Protein AF-A0A0X8I973-F1 (afdb_monomer_lite)

pLDDT: mean 87.25, std 18.06, range [38.59, 98.25]

Secondary structure (DSSP, 8-state):
-PPS-TTGGG--HHHHHHHHHHHHHHH-HHHHHHHHTS-HHHHHHHHTTSS---HHHHHHHHHT--HHHHHHHHHHHHHHHHHHHHHHHHHHHHTT---TTHHHHHHHHHHHHHHHHHHTT--------------

Foldseek 3Di:
DPDPQPCLVVDDQVLQLVLLVLVCVVPHLCVLCVQLVHHSVVSVCSPVSVDGDDSSSSSSSCVPDDPVSVVVNCVSSVVSVVVVVVVVVVVCVVVVNDDPCVVVVVVVVVVVVVVVVVVVPDDPPDPPDDDDDDD

Radius of gyration: 20.69 Å; chains: 1; bounding box: 54×62×46 Å

Sequence (135 aa):
MQPLHSYVHLLGKETRRRIIELLASERGVRRLADELGVTPAAISKYLRGETHPSDKVVERAIEVASAEEALEISKIVSSELVEGIDDFIGWSMEKGVVDPRLSVRLSEVIAKVGLASLSSRRPVEQDSSAAPLHD

Structure (mmCIF, N/CA/C/O backbone):
data_AF-A0A0X8I973-F1
#
_entry.id   AF-A0A0X8I973-F1
#
loop_
_atom_site.group_PDB
_atom_site.id
_atom_site.type_symbol
_atom_site.label_atom_id
_atom_site.label_alt_id
_atom_site.label_comp_id
_atom_site.label_asym_id
_atom_site.label_entity_id
_atom_site.label_seq_id
_atom_site.pdbx_PDB_ins_code
_atom_site.Cartn_x
_atom_site.Cartn_y
_atom_site.Cartn_z
_atom_site.occupancy
_atom_site.B_iso_or_equiv
_atom_site.auth_seq_id
_atom_site.auth_comp_id
_atom_site.auth_asym_id
_atom_site.auth_atom_id
_atom_site.pdbx_PDB_model_num
ATOM 1 N N . MET A 1 1 ? -19.142 -7.500 -10.053 1.00 40.53 1 MET A N 1
ATOM 2 C CA . MET A 1 1 ? -18.011 -6.582 -9.804 1.00 40.53 1 MET A CA 1
ATOM 3 C C . MET A 1 1 ? -16.787 -7.439 -9.558 1.00 40.53 1 MET A C 1
ATOM 5 O O . MET A 1 1 ? -16.867 -8.304 -8.697 1.00 40.53 1 MET A O 1
ATOM 9 N N . GLN A 1 2 ? -15.712 -7.284 -10.336 1.00 42.50 2 GLN A N 1
ATOM 10 C CA . GLN A 1 2 ? -14.426 -7.844 -9.907 1.00 42.50 2 GLN A CA 1
ATOM 11 C C . GLN A 1 2 ? -14.011 -7.117 -8.623 1.00 42.50 2 GLN A C 1
ATOM 13 O O . GLN A 1 2 ? -14.295 -5.918 -8.526 1.00 42.50 2 GLN A O 1
ATOM 18 N N . PRO A 1 3 ? -13.417 -7.801 -7.633 1.00 47.38 3 PRO A N 1
ATOM 19 C CA . PRO A 1 3 ? -12.921 -7.101 -6.464 1.00 47.38 3 PRO A CA 1
ATOM 20 C C . PRO A 1 3 ? -11.909 -6.051 -6.943 1.00 47.38 3 PRO A C 1
ATOM 22 O O . PRO A 1 3 ? -10.992 -6.360 -7.709 1.00 47.38 3 PRO A O 1
ATOM 25 N N . LEU A 1 4 ? -12.100 -4.791 -6.529 1.00 50.66 4 LEU A N 1
ATOM 26 C CA . LEU A 1 4 ? -10.972 -3.864 -6.444 1.00 50.66 4 LEU A CA 1
ATOM 27 C C . LEU A 1 4 ? -9.905 -4.556 -5.572 1.00 50.66 4 LEU A C 1
ATOM 29 O O . LEU A 1 4 ? -10.251 -5.416 -4.776 1.00 50.66 4 LEU A O 1
ATOM 33 N N . HIS A 1 5 ? -8.634 -4.183 -5.701 1.00 59.56 5 HIS A N 1
ATOM 34 C CA . HIS A 1 5 ? -7.509 -4.645 -4.860 1.00 59.56 5 HIS A CA 1
ATOM 35 C C . HIS A 1 5 ? -6.621 -5.788 -5.400 1.00 59.56 5 HIS A C 1
ATOM 37 O O . HIS A 1 5 ? -5.796 -6.316 -4.662 1.00 59.56 5 HIS A O 1
ATOM 43 N N . SER A 1 6 ? -6.600 -6.032 -6.721 1.00 65.25 6 SER A N 1
ATOM 44 C CA . SER A 1 6 ? -5.544 -6.844 -7.381 1.00 65.25 6 SER A CA 1
ATOM 45 C C . SER A 1 6 ? -4.106 -6.405 -7.049 1.00 65.25 6 SER A C 1
ATOM 47 O O . SER A 1 6 ? -3.184 -7.197 -7.212 1.00 65.25 6 SER A O 1
ATOM 49 N N . TYR A 1 7 ? -3.888 -5.158 -6.622 1.00 87.38 7 TYR A N 1
ATOM 50 C CA . TYR A 1 7 ? -2.553 -4.655 -6.299 1.00 87.38 7 TYR A CA 1
ATOM 51 C C . TYR A 1 7 ? -2.086 -5.035 -4.889 1.00 87.38 7 TYR A C 1
ATOM 53 O O . TYR A 1 7 ? -0.891 -4.981 -4.628 1.00 87.38 7 TYR A O 1
ATOM 61 N N . VAL A 1 8 ? -2.984 -5.430 -3.977 1.00 92.06 8 VAL A N 1
ATOM 62 C CA . VAL A 1 8 ? -2.605 -5.762 -2.592 1.00 92.06 8 VAL A CA 1
ATOM 63 C C . VAL A 1 8 ? -1.636 -6.941 -2.564 1.00 92.06 8 VAL A C 1
ATOM 65 O O . VAL A 1 8 ? -0.684 -6.934 -1.786 1.00 92.06 8 VAL A O 1
ATOM 68 N N . HIS A 1 9 ? -1.808 -7.910 -3.469 1.00 92.19 9 HIS A N 1
ATOM 69 C CA . HIS A 1 9 ? -0.895 -9.047 -3.601 1.00 92.19 9 HIS A CA 1
ATOM 70 C C . HIS A 1 9 ? 0.550 -8.616 -3.927 1.00 92.19 9 HIS A C 1
ATOM 72 O O . HIS A 1 9 ? 1.482 -9.365 -3.631 1.00 92.19 9 HIS A O 1
ATOM 78 N N . LEU A 1 10 ? 0.740 -7.442 -4.544 1.00 93.50 10 LEU A N 1
ATOM 79 C CA . LEU A 1 10 ? 2.056 -6.900 -4.898 1.00 93.50 10 LEU A CA 1
ATOM 80 C C . LEU A 1 10 ? 2.764 -6.268 -3.695 1.00 93.50 10 LEU A C 1
ATOM 82 O O . LEU A 1 10 ? 3.971 -6.067 -3.749 1.00 93.50 10 LEU A O 1
ATOM 86 N N . LEU A 1 11 ? 2.028 -5.967 -2.622 1.00 95.62 11 LEU A N 1
ATOM 87 C CA . LEU A 1 11 ? 2.581 -5.303 -1.450 1.00 95.62 11 LEU A CA 1
ATOM 88 C C . LEU A 1 11 ? 3.436 -6.266 -0.636 1.00 95.62 11 LEU A C 1
ATOM 90 O O . LEU A 1 11 ? 2.995 -7.356 -0.247 1.00 95.62 11 LEU A O 1
ATOM 94 N N . GLY A 1 12 ? 4.642 -5.824 -0.319 1.00 95.75 12 GLY A N 1
ATOM 95 C CA . GLY A 1 12 ? 5.586 -6.521 0.519 1.00 95.75 12 GLY A CA 1
ATOM 96 C C . GLY A 1 12 ? 5.143 -6.577 1.976 1.00 95.75 12 GLY A C 1
ATOM 97 O O . GLY A 1 12 ? 4.276 -5.850 2.464 1.00 95.75 12 GLY A O 1
ATOM 98 N N . LYS A 1 13 ? 5.793 -7.476 2.711 1.00 96.31 13 LYS A N 1
ATOM 99 C CA . LYS A 1 13 ? 5.564 -7.717 4.142 1.00 96.31 13 LYS A CA 1
ATOM 100 C C . LYS A 1 13 ? 5.650 -6.443 4.987 1.00 96.31 13 LYS A C 1
ATOM 102 O O . LYS A 1 13 ? 4.876 -6.281 5.931 1.00 96.31 13 LYS A O 1
ATOM 107 N N . GLU A 1 14 ? 6.579 -5.562 4.629 1.00 96.00 14 GLU A N 1
ATOM 108 C CA . GLU A 1 14 ? 6.844 -4.319 5.345 1.00 96.00 14 GLU A CA 1
ATOM 109 C C . GLU A 1 14 ? 5.753 -3.273 5.113 1.00 96.00 14 GLU A C 1
ATOM 111 O O . GLU A 1 14 ? 5.197 -2.739 6.070 1.00 96.00 14 GLU A O 1
ATOM 116 N N . THR A 1 15 ? 5.360 -3.044 3.862 1.00 97.69 15 THR A N 1
ATOM 117 C CA . THR A 1 15 ? 4.254 -2.138 3.531 1.00 97.69 15 THR A CA 1
ATOM 118 C C . THR A 1 15 ? 2.952 -2.569 4.183 1.00 97.69 15 THR A C 1
ATOM 120 O O . THR A 1 15 ? 2.251 -1.756 4.784 1.00 97.69 15 THR A O 1
ATOM 123 N N . ARG A 1 16 ? 2.649 -3.870 4.153 1.00 97.88 16 ARG A N 1
ATOM 124 C CA . ARG A 1 16 ? 1.465 -4.415 4.830 1.00 97.88 16 ARG A CA 1
ATOM 125 C C . ARG A 1 16 ? 1.483 -4.127 6.325 1.00 97.88 16 ARG A C 1
ATOM 127 O O . ARG A 1 16 ? 0.448 -3.787 6.890 1.00 97.88 16 ARG A O 1
ATOM 134 N N . ARG A 1 17 ? 2.650 -4.246 6.968 1.00 98.00 17 ARG A N 1
ATOM 135 C CA . ARG A 1 17 ? 2.821 -3.885 8.379 1.00 98.00 17 ARG A CA 1
ATOM 136 C C . ARG A 1 17 ? 2.580 -2.394 8.599 1.00 98.00 17 ARG A C 1
ATOM 138 O O . ARG A 1 17 ? 1.795 -2.061 9.479 1.00 98.00 17 ARG A O 1
ATOM 145 N N . ARG A 1 18 ? 3.190 -1.526 7.788 1.00 98.00 18 ARG A N 1
ATOM 146 C CA . ARG A 1 18 ? 3.032 -0.065 7.875 1.00 98.00 18 ARG A CA 1
ATOM 147 C C . ARG A 1 18 ? 1.579 0.387 7.743 1.00 98.00 18 ARG A C 1
ATOM 149 O O . ARG A 1 18 ? 1.155 1.270 8.476 1.00 98.00 18 ARG A O 1
ATOM 156 N N . ILE A 1 19 ? 0.798 -0.249 6.867 1.00 97.81 19 ILE A N 1
ATOM 157 C CA . ILE A 1 19 ? -0.644 0.023 6.749 1.00 97.81 19 ILE A CA 1
ATOM 158 C C . ILE A 1 19 ? -1.360 -0.281 8.074 1.00 97.81 19 ILE A C 1
ATOM 160 O O . ILE A 1 19 ? -2.146 0.531 8.550 1.00 97.81 19 ILE A O 1
ATOM 164 N N . ILE A 1 20 ? -1.075 -1.424 8.704 1.00 98.19 20 ILE A N 1
ATOM 165 C CA . ILE A 1 20 ? -1.672 -1.769 10.005 1.00 98.19 20 ILE A CA 1
ATOM 166 C C . ILE A 1 20 ? -1.194 -0.830 11.113 1.00 98.19 20 ILE A C 1
ATOM 168 O O . ILE A 1 20 ? -1.990 -0.462 11.971 1.00 98.19 20 ILE A O 1
ATOM 172 N N . GLU A 1 21 ? 0.080 -0.449 11.099 1.00 98.19 21 GLU A N 1
ATOM 173 C CA . GLU A 1 21 ? 0.662 0.493 12.056 1.00 98.19 21 GLU A CA 1
ATOM 174 C C . GLU A 1 21 ? -0.031 1.856 12.004 1.00 98.19 21 GLU A C 1
ATOM 176 O O . GLU A 1 21 ? -0.479 2.332 13.045 1.00 98.19 21 GLU A O 1
ATOM 181 N N . LEU A 1 22 ? -0.213 2.408 10.802 1.00 97.94 22 LEU A N 1
ATOM 182 C CA . LEU A 1 22 ? -0.940 3.656 10.565 1.00 97.94 22 LEU A CA 1
ATOM 183 C C . LEU A 1 22 ? -2.365 3.609 11.134 1.00 97.94 22 LEU A C 1
ATOM 185 O O . LEU A 1 22 ? -2.778 4.499 11.867 1.00 97.94 22 LEU A O 1
ATOM 189 N N . LEU A 1 23 ? -3.132 2.559 10.828 1.00 97.88 23 LEU A N 1
ATOM 190 C CA . LEU A 1 23 ? -4.509 2.478 11.326 1.00 97.88 23 LEU A CA 1
ATOM 191 C C . LEU A 1 23 ? -4.547 2.256 12.843 1.00 97.88 23 LEU A C 1
ATOM 193 O O . LEU A 1 23 ? -5.449 2.743 13.525 1.00 97.88 23 LEU A O 1
ATOM 197 N N . ALA A 1 24 ? -3.585 1.503 13.384 1.00 97.25 24 ALA A N 1
ATOM 198 C CA . ALA A 1 24 ? -3.514 1.203 14.807 1.00 97.25 24 ALA A CA 1
ATOM 199 C C . ALA A 1 24 ? -3.115 2.425 15.641 1.00 97.25 24 ALA A C 1
ATOM 201 O O . ALA A 1 24 ? -3.558 2.506 16.789 1.00 97.25 24 AL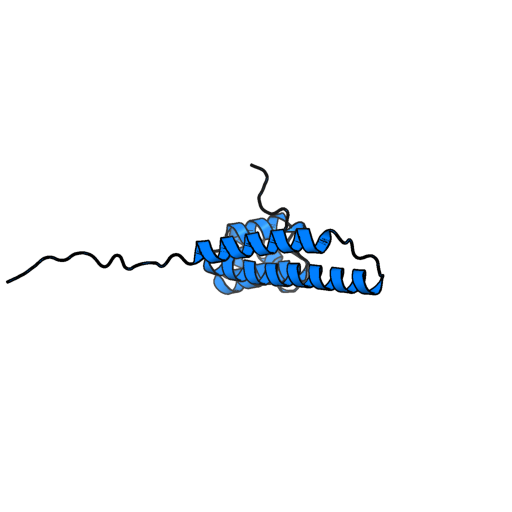A A O 1
ATOM 202 N N . SER A 1 25 ? -2.314 3.354 15.105 1.00 95.94 25 SER A N 1
ATOM 203 C CA . SER A 1 25 ? -1.910 4.566 15.828 1.00 95.94 25 SER A CA 1
ATOM 204 C C . SER A 1 25 ? -3.081 5.510 16.090 1.00 95.94 25 SER A C 1
ATOM 206 O O . SER A 1 25 ? -3.132 6.107 17.161 1.00 95.94 25 SER A O 1
ATOM 208 N N . GLU A 1 26 ? -4.049 5.582 15.174 1.00 91.88 26 GLU A N 1
ATOM 209 C CA . GLU A 1 26 ? -5.227 6.449 15.315 1.00 91.88 26 GLU A CA 1
ATOM 210 C C . GLU A 1 26 ? -6.277 5.875 16.275 1.00 91.88 26 GLU A C 1
ATOM 212 O O . GLU A 1 26 ? -6.828 6.574 17.128 1.00 91.88 26 GLU A O 1
ATOM 217 N N . ARG A 1 27 ? -6.580 4.575 16.153 1.00 92.38 27 ARG A N 1
ATOM 218 C CA . ARG A 1 27 ? -7.751 3.967 16.819 1.00 92.38 27 ARG A CA 1
ATOM 219 C C . ARG A 1 27 ? -7.418 2.930 17.896 1.00 92.38 27 ARG A C 1
ATOM 221 O O . ARG A 1 27 ? -8.303 2.517 18.650 1.00 92.38 27 ARG A O 1
ATOM 228 N N . GLY A 1 28 ? -6.160 2.507 17.985 1.00 96.12 28 GLY A N 1
ATOM 229 C CA . GLY A 1 28 ? -5.681 1.486 18.911 1.00 96.12 28 GLY A CA 1
ATOM 230 C C . GLY A 1 28 ? -5.926 0.043 18.451 1.00 96.12 28 GLY A C 1
ATOM 231 O O . GLY A 1 28 ? -6.829 -0.270 17.673 1.00 96.12 28 GLY A O 1
ATOM 232 N N . VAL A 1 29 ? -5.125 -0.876 19.001 1.00 97.31 29 VAL A N 1
ATOM 233 C CA . VAL A 1 29 ? -5.069 -2.304 18.623 1.00 97.31 29 VAL A CA 1
ATOM 234 C C . VAL A 1 29 ? -6.424 -3.007 18.699 1.00 97.31 29 VAL A C 1
ATOM 236 O O . VAL A 1 29 ? -6.771 -3.776 17.806 1.00 97.31 29 VAL A O 1
ATOM 239 N N . ARG A 1 30 ? -7.182 -2.783 19.778 1.00 97.06 30 ARG A N 1
ATOM 240 C CA . ARG A 1 30 ? -8.426 -3.521 20.034 1.00 97.06 30 ARG A CA 1
ATOM 241 C C . ARG A 1 30 ? -9.508 -3.164 19.020 1.00 97.06 30 ARG A C 1
ATOM 243 O O . ARG A 1 30 ? -10.086 -4.057 18.418 1.00 97.06 30 ARG A O 1
ATOM 250 N N . ARG A 1 31 ? -9.718 -1.865 18.800 1.00 97.56 31 ARG A N 1
ATOM 251 C CA . ARG A 1 31 ? -10.714 -1.367 17.853 1.00 97.56 31 ARG A CA 1
ATOM 252 C C . ARG A 1 31 ? -10.370 -1.762 16.420 1.00 97.56 31 ARG A C 1
ATOM 254 O O . ARG A 1 31 ? -11.245 -2.230 15.701 1.00 97.56 31 ARG A O 1
ATOM 261 N N . LEU A 1 32 ? -9.095 -1.653 16.039 1.00 98.12 32 LEU A N 1
ATOM 262 C CA . LEU A 1 32 ? -8.654 -2.098 14.720 1.00 98.12 32 LEU A CA 1
ATOM 263 C C . LEU A 1 32 ? -8.894 -3.601 14.524 1.00 98.12 32 LEU A C 1
ATOM 265 O O . LEU A 1 32 ? -9.367 -4.017 13.474 1.00 98.12 32 LEU A O 1
ATOM 269 N N . ALA A 1 33 ? -8.601 -4.427 15.531 1.00 98.19 33 ALA A N 1
ATOM 270 C CA . ALA A 1 33 ? -8.839 -5.865 15.447 1.00 98.19 33 ALA A CA 1
ATOM 271 C C . ALA A 1 33 ? -10.315 -6.193 15.163 1.00 98.19 33 ALA A C 1
ATOM 273 O O . ALA A 1 33 ? -10.595 -7.007 14.280 1.00 98.19 33 ALA A O 1
ATOM 274 N N . ASP A 1 34 ? -11.235 -5.511 15.852 1.00 98.06 34 ASP A N 1
ATOM 275 C CA . ASP A 1 34 ? -12.677 -5.678 15.661 1.00 98.06 34 ASP A CA 1
ATOM 276 C C . ASP A 1 34 ? -13.108 -5.284 14.234 1.00 98.06 34 ASP A C 1
ATOM 278 O O . ASP A 1 34 ? -13.829 -6.029 13.570 1.00 98.06 34 ASP A O 1
ATOM 282 N N . GLU A 1 35 ? -12.617 -4.156 13.712 1.00 97.62 35 GLU A N 1
ATOM 283 C CA . GLU A 1 35 ? -12.952 -3.659 12.366 1.00 97.62 35 GLU A CA 1
ATOM 284 C C . GLU A 1 35 ? -12.371 -4.528 11.234 1.00 97.62 35 GLU A C 1
ATOM 286 O O . GLU A 1 35 ? -13.001 -4.696 10.179 1.00 97.62 35 GLU A O 1
ATOM 291 N N . LEU A 1 36 ? -11.191 -5.116 11.464 1.00 97.31 36 LEU A N 1
ATOM 292 C CA . LEU A 1 36 ? -10.521 -6.027 10.531 1.00 97.31 36 LEU A CA 1
ATOM 293 C C . LEU A 1 36 ? -10.998 -7.482 10.648 1.00 97.31 36 LEU A C 1
ATOM 295 O O . LEU A 1 36 ? -10.631 -8.311 9.813 1.00 97.31 36 LEU A O 1
ATOM 299 N N . GLY A 1 37 ? -11.805 -7.813 11.661 1.00 97.38 37 GLY A N 1
ATOM 300 C CA . GLY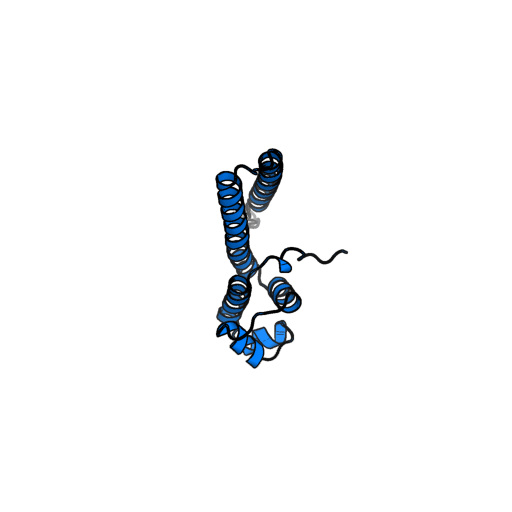 A 1 37 ? -12.283 -9.176 11.898 1.00 97.38 37 GLY A CA 1
ATOM 301 C C . GLY A 1 37 ? -11.165 -10.152 12.281 1.00 97.38 37 GLY A C 1
ATOM 302 O O . GLY A 1 37 ? -11.189 -11.317 11.878 1.00 97.38 37 GLY A O 1
ATOM 303 N N . VAL A 1 38 ? -10.168 -9.682 13.035 1.00 98.00 38 VAL A N 1
ATOM 304 C CA . VAL A 1 38 ? -9.040 -10.484 13.537 1.00 98.00 38 VAL A CA 1
ATOM 305 C C . VAL A 1 38 ? -8.916 -10.348 15.054 1.00 98.00 38 VAL A C 1
ATOM 307 O O . VAL A 1 38 ? -9.604 -9.557 15.686 1.00 98.00 38 VAL A O 1
ATOM 310 N N . THR A 1 39 ? -8.033 -11.126 15.681 1.00 98.25 39 THR A N 1
ATOM 311 C CA . THR A 1 39 ? -7.804 -10.994 17.127 1.00 98.25 39 THR A CA 1
ATOM 312 C C . THR A 1 39 ? -6.852 -9.830 17.435 1.00 98.25 39 THR A C 1
ATOM 314 O O . THR A 1 39 ? -5.927 -9.580 16.656 1.00 98.25 39 THR A O 1
ATOM 317 N N . PRO A 1 40 ? -6.971 -9.164 18.603 1.00 98.06 40 PRO A N 1
ATOM 318 C CA . PRO A 1 40 ? -5.990 -8.167 19.045 1.00 98.06 40 PRO A CA 1
ATOM 319 C C . PRO A 1 40 ? -4.555 -8.710 19.055 1.00 98.06 40 PRO A C 1
ATOM 321 O O . PRO A 1 40 ? -3.617 -8.014 18.679 1.00 98.06 40 PRO A O 1
ATOM 324 N N . ALA A 1 41 ? -4.392 -9.990 19.404 1.00 98.19 41 ALA A N 1
ATOM 325 C CA . ALA A 1 41 ? -3.103 -10.669 19.358 1.00 98.19 41 ALA A CA 1
ATOM 326 C C . ALA A 1 41 ? -2.527 -10.749 17.934 1.00 98.19 41 ALA A C 1
ATOM 328 O O . ALA A 1 41 ? -1.319 -10.603 17.771 1.00 98.19 41 ALA A O 1
ATOM 329 N N . ALA A 1 42 ? -3.357 -10.957 16.904 1.00 98.19 42 ALA A N 1
ATOM 330 C CA . ALA A 1 42 ? -2.903 -10.941 15.514 1.00 98.19 42 ALA A CA 1
ATOM 331 C C . ALA A 1 42 ? -2.366 -9.557 15.122 1.00 98.19 42 ALA A C 1
ATOM 333 O O . ALA A 1 42 ? -1.260 -9.471 14.598 1.00 98.19 42 ALA A O 1
ATOM 334 N N . ILE A 1 43 ? -3.081 -8.481 15.474 1.00 98.25 43 ILE A N 1
ATOM 335 C CA . ILE A 1 43 ? -2.603 -7.106 15.261 1.00 98.25 43 ILE A CA 1
ATOM 336 C C . ILE A 1 43 ? -1.261 -6.883 15.965 1.00 98.25 43 ILE A C 1
ATOM 338 O O . ILE A 1 43 ? -0.308 -6.436 15.334 1.00 98.25 43 ILE A O 1
ATOM 342 N N . SER A 1 44 ? -1.128 -7.268 17.239 1.00 97.94 44 SER A N 1
ATOM 343 C CA . SER A 1 44 ? 0.147 -7.152 17.960 1.00 97.94 44 SER A CA 1
ATOM 344 C C . SER A 1 44 ? 1.287 -7.939 17.298 1.00 97.94 44 SER A C 1
ATOM 346 O O . SER A 1 44 ? 2.424 -7.469 17.282 1.00 97.94 44 SER A O 1
ATOM 348 N N . LYS A 1 45 ? 1.013 -9.118 16.724 1.00 98.25 45 LYS A N 1
ATOM 349 C CA . LYS A 1 45 ? 2.009 -9.884 15.954 1.00 98.25 45 LYS A CA 1
ATOM 350 C C . LYS A 1 45 ? 2.405 -9.178 14.658 1.00 98.25 45 LYS A C 1
ATOM 352 O O . LYS A 1 45 ? 3.583 -9.209 14.310 1.00 98.25 45 LYS A O 1
ATOM 357 N N . TYR A 1 46 ? 1.455 -8.545 13.966 1.00 98.19 46 TYR A N 1
ATOM 358 C CA . TYR A 1 46 ? 1.736 -7.756 12.763 1.00 98.19 46 TYR A CA 1
ATOM 359 C C . TYR A 1 46 ? 2.642 -6.568 13.079 1.00 98.19 46 TYR A C 1
ATOM 361 O O . TYR A 1 46 ? 3.678 -6.412 12.439 1.00 98.19 46 TYR A O 1
ATOM 369 N N . LEU A 1 47 ? 2.306 -5.790 14.113 1.00 97.19 47 LEU A N 1
ATOM 370 C CA . LEU A 1 47 ? 3.086 -4.620 14.533 1.00 97.19 47 LEU A CA 1
ATOM 371 C C . LEU A 1 47 ? 4.521 -4.995 14.932 1.00 97.19 47 LEU A C 1
ATOM 373 O O . LEU A 1 47 ? 5.469 -4.295 14.592 1.00 97.19 47 LEU A O 1
ATOM 377 N N . ARG A 1 48 ? 4.708 -6.150 15.581 1.00 96.75 48 ARG A N 1
ATOM 378 C CA . ARG A 1 48 ? 6.041 -6.677 15.925 1.00 96.75 48 ARG A CA 1
ATOM 379 C C . ARG A 1 48 ? 6.788 -7.316 14.749 1.00 96.75 48 ARG A C 1
ATOM 381 O O . ARG A 1 48 ? 7.946 -7.681 14.906 1.00 96.75 48 ARG A O 1
ATOM 388 N N . GLY A 1 49 ? 6.152 -7.471 13.586 1.00 95.75 49 GLY A N 1
ATOM 389 C CA . GLY A 1 49 ? 6.744 -8.122 12.413 1.00 95.75 49 GLY A CA 1
ATOM 390 C C . GLY A 1 49 ? 6.914 -9.641 12.542 1.00 95.75 49 GLY A C 1
ATOM 391 O O . GLY A 1 49 ? 7.629 -10.240 11.748 1.00 95.75 49 GLY A O 1
ATOM 392 N N . GLU A 1 50 ? 6.263 -10.282 13.518 1.00 96.56 50 GLU A N 1
ATOM 393 C CA . GLU A 1 50 ? 6.330 -11.741 13.722 1.00 96.56 50 GLU A CA 1
ATOM 394 C C . GLU A 1 50 ? 5.536 -12.506 12.655 1.00 96.56 50 GLU A C 1
ATOM 396 O O . GLU A 1 50 ? 5.853 -13.638 12.299 1.00 96.56 50 GLU A O 1
ATOM 401 N N . THR A 1 51 ? 4.468 -11.880 12.165 1.00 96.19 51 THR A N 1
ATOM 402 C CA . THR A 1 51 ? 3.632 -12.360 11.061 1.00 96.19 51 THR A CA 1
ATOM 403 C C . THR A 1 51 ? 3.210 -11.162 10.221 1.00 96.19 51 THR A C 1
ATOM 405 O O . THR A 1 51 ? 3.339 -10.024 10.673 1.00 96.19 51 THR A O 1
ATOM 408 N N . HIS A 1 52 ? 2.670 -11.398 9.026 1.00 95.12 52 HIS A N 1
ATOM 409 C CA . HIS A 1 52 ? 2.194 -10.318 8.164 1.00 95.12 52 HIS A CA 1
ATOM 410 C C . HIS A 1 52 ? 0.706 -10.474 7.850 1.00 95.12 52 HIS A C 1
ATOM 412 O O . HIS A 1 52 ? 0.227 -11.607 7.736 1.00 95.12 52 HIS A O 1
ATOM 418 N N . PRO A 1 53 ? -0.015 -9.354 7.682 1.00 96.62 53 PRO A N 1
ATOM 419 C CA . PRO A 1 53 ? -1.403 -9.364 7.244 1.00 96.62 53 PRO A CA 1
ATOM 420 C C . PRO A 1 53 ? -1.571 -10.076 5.895 1.00 96.62 53 PRO A C 1
ATOM 422 O O . PRO A 1 53 ? -0.835 -9.806 4.940 1.00 96.62 53 PRO A O 1
ATOM 425 N N . SER A 1 54 ? -2.560 -10.966 5.798 1.00 95.94 54 SER A N 1
ATOM 426 C CA . SER A 1 54 ? -2.958 -11.562 4.518 1.00 95.94 54 SER A CA 1
ATOM 427 C C . SER A 1 54 ? -3.616 -10.526 3.606 1.00 95.94 54 SER A C 1
ATOM 429 O O . SER A 1 54 ? -4.016 -9.460 4.073 1.00 95.94 54 SER A O 1
ATOM 431 N N . ASP A 1 55 ? -3.775 -10.848 2.320 1.00 95.81 55 ASP A N 1
ATOM 432 C CA . ASP A 1 55 ? -4.416 -9.957 1.339 1.00 95.81 55 ASP A CA 1
ATOM 433 C C . ASP A 1 55 ? -5.776 -9.483 1.840 1.00 95.81 55 ASP A C 1
ATOM 435 O O . ASP A 1 55 ? -6.000 -8.287 1.968 1.00 95.81 55 ASP A O 1
ATOM 439 N N . LYS A 1 56 ? -6.609 -10.422 2.297 1.00 95.00 56 LYS A N 1
ATOM 440 C CA . LYS A 1 56 ? -7.930 -10.128 2.859 1.00 95.00 56 LYS A CA 1
ATOM 441 C C . LYS A 1 56 ? -7.888 -9.148 4.040 1.00 95.00 56 LYS A C 1
ATOM 443 O O . LYS A 1 56 ? -8.791 -8.333 4.193 1.00 95.00 56 LYS A O 1
ATOM 448 N N . VAL A 1 57 ? -6.871 -9.234 4.902 1.00 96.94 57 VAL A N 1
ATOM 449 C CA . VAL A 1 57 ? -6.738 -8.317 6.049 1.00 96.94 57 VAL A CA 1
ATOM 450 C C . VAL A 1 57 ? -6.346 -6.918 5.575 1.00 96.94 57 VAL A C 1
ATOM 452 O O . VAL A 1 57 ? -6.874 -5.938 6.089 1.00 96.94 57 VAL A O 1
ATOM 455 N N . VAL A 1 58 ? -5.451 -6.814 4.591 1.00 97.38 58 VAL A N 1
ATOM 456 C CA . VAL A 1 58 ? -5.012 -5.525 4.029 1.00 97.38 58 VAL A CA 1
ATOM 457 C C . VAL A 1 58 ? -6.123 -4.877 3.206 1.00 97.38 58 VAL A C 1
ATOM 459 O O . VAL A 1 58 ? -6.354 -3.682 3.336 1.00 97.38 58 VAL A O 1
ATOM 462 N N . GLU A 1 59 ? -6.855 -5.656 2.411 1.00 95.62 59 GLU A N 1
ATOM 463 C CA . GLU A 1 59 ? -8.059 -5.205 1.706 1.00 95.62 59 GLU A CA 1
ATOM 464 C C . GLU A 1 59 ? -9.056 -4.610 2.694 1.00 95.62 59 GLU A C 1
ATOM 466 O O . GLU A 1 59 ? -9.484 -3.469 2.538 1.00 95.62 59 GLU A O 1
ATOM 471 N N . ARG A 1 60 ? -9.338 -5.335 3.783 1.00 96.69 60 ARG A N 1
ATOM 472 C CA . ARG A 1 60 ? -10.234 -4.837 4.821 1.00 96.69 60 ARG A CA 1
ATOM 473 C C . ARG A 1 60 ? -9.710 -3.565 5.485 1.00 96.69 60 ARG A C 1
ATOM 475 O O . ARG A 1 60 ? -10.497 -2.672 5.770 1.00 96.69 60 ARG A O 1
ATOM 482 N N . ALA A 1 61 ? -8.401 -3.472 5.706 1.00 96.56 61 ALA A N 1
ATOM 483 C CA . ALA A 1 61 ? -7.751 -2.283 6.251 1.00 96.56 61 ALA A CA 1
ATOM 484 C C . ALA A 1 61 ? -7.946 -1.055 5.352 1.00 96.56 61 ALA A C 1
ATOM 486 O O . ALA A 1 61 ? -8.265 0.020 5.850 1.00 96.56 61 ALA A O 1
ATOM 487 N N . ILE A 1 62 ? -7.833 -1.232 4.036 1.00 95.69 62 ILE A N 1
ATOM 488 C CA . ILE A 1 62 ? -8.083 -0.178 3.049 1.00 95.69 62 ILE A CA 1
ATOM 489 C C . ILE A 1 62 ? -9.567 0.217 3.032 1.00 95.69 62 ILE A C 1
ATOM 491 O O . ILE A 1 62 ? -9.881 1.400 2.953 1.00 95.69 62 ILE A O 1
ATOM 495 N N . GLU A 1 63 ? -10.485 -0.746 3.137 1.00 95.12 63 GLU A N 1
ATOM 496 C CA . GLU A 1 63 ? -11.933 -0.485 3.152 1.00 95.12 63 GLU A CA 1
ATOM 497 C C . GLU A 1 63 ? -12.402 0.319 4.373 1.00 95.12 63 GLU A C 1
ATOM 499 O O . GLU A 1 63 ? -13.333 1.115 4.259 1.00 95.12 63 GLU A O 1
ATOM 504 N N . VAL A 1 64 ? -11.806 0.089 5.548 1.00 95.88 64 VAL A N 1
ATOM 505 C CA . VAL A 1 64 ? -12.191 0.760 6.808 1.00 95.88 64 VAL A CA 1
ATOM 506 C C . VAL A 1 64 ? -11.376 2.024 7.095 1.00 95.88 64 VAL A C 1
ATOM 508 O O . VAL A 1 64 ? -11.526 2.623 8.167 1.00 95.88 64 VAL A O 1
ATOM 511 N N . ALA A 1 65 ? -10.490 2.408 6.177 1.00 96.25 65 ALA A N 1
ATOM 512 C CA . ALA A 1 65 ? -9.708 3.626 6.280 1.00 96.25 65 ALA A CA 1
ATOM 513 C C . ALA A 1 65 ? -10.604 4.856 6.073 1.00 96.25 65 ALA A C 1
ATOM 515 O O . ALA A 1 65 ? -11.434 4.915 5.164 1.00 96.25 65 ALA A O 1
ATOM 516 N N . S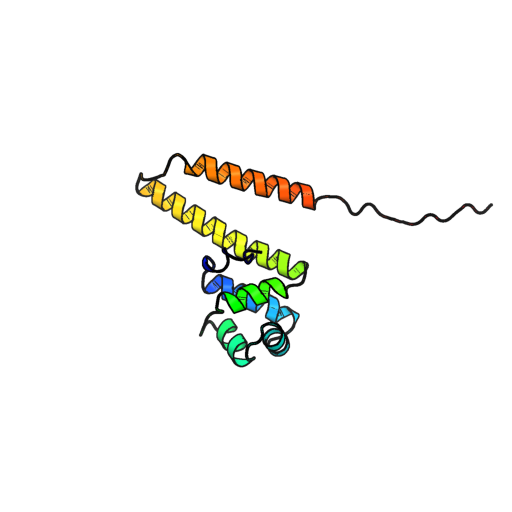ER A 1 66 ? -10.417 5.863 6.920 1.00 95.75 66 SER A N 1
ATOM 517 C CA . SER A 1 66 ? -10.939 7.210 6.698 1.00 95.75 66 SER A CA 1
ATOM 518 C C . SER A 1 66 ? -10.297 7.853 5.462 1.00 95.75 66 SER A C 1
ATOM 520 O O . SER A 1 66 ? -9.312 7.354 4.919 1.00 95.75 66 SER A O 1
ATOM 522 N N . ALA A 1 67 ? -10.828 8.992 5.010 1.00 94.19 67 ALA A N 1
ATOM 523 C CA . ALA A 1 67 ? -10.276 9.700 3.852 1.00 94.19 67 ALA A CA 1
ATOM 524 C C . ALA A 1 67 ? -8.807 10.129 4.053 1.00 94.19 67 ALA A C 1
ATOM 526 O O . ALA A 1 67 ? -8.021 10.087 3.109 1.00 94.19 67 ALA A O 1
ATOM 527 N N . GLU A 1 68 ? -8.438 10.512 5.277 1.00 95.19 68 GLU A N 1
ATOM 528 C CA . GLU A 1 68 ? -7.069 10.895 5.633 1.00 95.19 68 GLU A CA 1
ATOM 529 C C . GLU A 1 68 ? -6.138 9.677 5.664 1.00 95.19 68 GLU A C 1
ATOM 531 O O . GLU A 1 68 ? -5.094 9.675 5.014 1.00 95.19 68 GLU A O 1
ATOM 536 N N . GLU A 1 69 ? -6.559 8.586 6.306 1.00 96.75 69 GLU A N 1
ATOM 537 C CA . GLU A 1 69 ? -5.794 7.334 6.316 1.00 96.75 69 GLU A CA 1
ATOM 538 C C . GLU A 1 69 ? -5.640 6.753 4.906 1.00 96.75 69 GLU A C 1
ATOM 540 O O . GLU A 1 69 ? -4.568 6.270 4.555 1.00 96.75 69 GLU A O 1
ATOM 545 N N . ALA A 1 70 ? -6.672 6.832 4.064 1.00 96.06 70 ALA A N 1
ATOM 546 C CA . ALA A 1 70 ? -6.604 6.386 2.676 1.00 96.06 70 ALA A CA 1
ATOM 547 C C . ALA A 1 70 ? -5.568 7.184 1.867 1.00 96.06 70 ALA A C 1
ATOM 549 O O . ALA A 1 70 ? -4.887 6.615 1.009 1.00 96.06 70 ALA A O 1
ATOM 550 N N . LEU A 1 71 ? -5.405 8.481 2.154 1.00 94.75 71 LEU A N 1
ATOM 551 C CA . LEU A 1 71 ? -4.368 9.308 1.541 1.00 94.75 71 LEU A CA 1
ATOM 552 C C . LEU A 1 71 ? -2.966 8.858 1.977 1.00 94.75 71 LEU A C 1
ATOM 554 O O . LEU A 1 71 ? -2.080 8.721 1.133 1.00 94.75 71 LEU A O 1
ATOM 558 N N . GLU A 1 72 ? -2.765 8.582 3.265 1.00 97.44 72 GLU A N 1
ATOM 559 C CA . GLU A 1 72 ? -1.484 8.084 3.778 1.00 97.44 72 GLU A CA 1
ATOM 560 C C . GLU A 1 72 ? -1.166 6.669 3.271 1.00 97.44 72 GLU A C 1
ATOM 562 O O . GLU A 1 72 ? -0.056 6.413 2.799 1.00 97.44 72 GLU A O 1
ATOM 567 N N . ILE A 1 73 ? -2.154 5.768 3.239 1.00 96.75 73 ILE A N 1
ATOM 568 C CA . ILE A 1 73 ? -2.025 4.445 2.612 1.00 96.75 73 ILE A CA 1
ATOM 569 C C . ILE A 1 73 ? -1.633 4.596 1.141 1.00 96.75 73 ILE A C 1
ATOM 571 O O . ILE A 1 73 ? -0.728 3.901 0.677 1.00 96.75 73 ILE A O 1
ATOM 575 N N . SER A 1 74 ? -2.262 5.520 0.405 1.00 94.81 74 SER A N 1
ATOM 576 C CA . SER A 1 74 ? -1.920 5.775 -0.996 1.00 94.81 74 SER A CA 1
ATOM 577 C C . SER A 1 74 ? -0.456 6.182 -1.159 1.00 94.81 74 SER A C 1
ATOM 579 O O . SER A 1 74 ? 0.180 5.733 -2.111 1.00 94.81 74 SER A O 1
ATOM 581 N N . LYS A 1 75 ? 0.095 7.001 -0.253 1.00 95.81 75 LYS A N 1
ATOM 582 C CA . LYS A 1 75 ? 1.514 7.386 -0.284 1.00 95.81 75 LYS A CA 1
ATOM 583 C C . LYS A 1 75 ? 2.413 6.177 -0.041 1.00 95.81 75 LYS A C 1
ATOM 585 O O . LYS A 1 75 ? 3.300 5.926 -0.856 1.00 95.81 75 LYS A O 1
ATOM 590 N N . ILE A 1 76 ? 2.139 5.403 1.013 1.00 96.88 76 ILE A N 1
ATOM 591 C CA . ILE A 1 76 ? 2.897 4.190 1.363 1.00 96.88 76 ILE A CA 1
ATOM 592 C C . ILE A 1 76 ? 2.936 3.222 0.172 1.00 96.88 76 ILE A C 1
ATOM 594 O O . ILE A 1 76 ? 4.011 2.800 -0.248 1.00 96.88 76 ILE A O 1
ATOM 598 N N . VAL A 1 77 ? 1.769 2.915 -0.401 1.00 96.25 77 VAL A N 1
ATOM 599 C CA . VAL A 1 77 ? 1.642 2.001 -1.544 1.00 96.25 77 VAL A CA 1
ATOM 600 C C . VAL A 1 77 ? 2.345 2.560 -2.780 1.00 96.25 77 VAL A C 1
ATOM 602 O O . VAL A 1 77 ? 3.045 1.823 -3.469 1.00 96.25 77 VAL A O 1
ATOM 605 N N . SER A 1 78 ? 2.190 3.855 -3.071 1.00 94.62 78 SER A N 1
ATOM 606 C CA . SER A 1 78 ? 2.832 4.459 -4.242 1.00 94.62 78 SER A CA 1
ATOM 607 C C . SER A 1 78 ? 4.358 4.402 -4.177 1.00 94.62 78 SER A C 1
ATOM 609 O O . SER A 1 78 ? 4.974 4.140 -5.205 1.00 94.62 78 SER A O 1
ATOM 611 N N . SER A 1 79 ? 4.952 4.578 -2.989 1.00 95.56 79 SER A N 1
ATOM 612 C CA . SER A 1 79 ? 6.406 4.492 -2.799 1.00 95.56 79 SER A CA 1
ATOM 613 C C . SER A 1 79 ? 6.907 3.101 -3.169 1.00 95.56 79 SER A C 1
ATOM 615 O O . SER A 1 79 ? 7.754 2.977 -4.044 1.00 95.56 79 SER A O 1
ATOM 617 N N . GLU A 1 80 ? 6.303 2.052 -2.602 1.00 95.75 80 GLU A N 1
ATOM 618 C CA . GLU A 1 80 ? 6.717 0.668 -2.867 1.00 95.75 80 GLU A CA 1
ATOM 619 C C . GLU A 1 80 ? 6.570 0.287 -4.344 1.00 95.75 80 GLU A C 1
ATOM 621 O O . GLU A 1 80 ? 7.456 -0.341 -4.922 1.00 95.75 80 GLU A O 1
ATOM 626 N N . LEU A 1 81 ? 5.458 0.670 -4.977 1.00 95.25 81 LEU A N 1
ATOM 627 C CA . LEU A 1 81 ? 5.234 0.337 -6.382 1.00 95.25 81 LEU A CA 1
ATOM 628 C C . LEU A 1 81 ? 6.213 1.068 -7.308 1.00 95.25 81 LEU A C 1
ATOM 630 O O . LEU A 1 81 ? 6.670 0.480 -8.285 1.00 95.25 81 LEU A O 1
ATOM 634 N N . VAL A 1 82 ? 6.527 2.334 -7.024 1.00 95.06 82 VAL A N 1
ATOM 635 C CA . VAL A 1 82 ? 7.487 3.111 -7.821 1.00 95.06 82 VAL A CA 1
ATOM 636 C C . VAL A 1 82 ? 8.907 2.596 -7.610 1.00 95.06 82 VAL A C 1
ATOM 638 O O . VAL A 1 82 ? 9.604 2.396 -8.599 1.00 95.06 82 VAL A O 1
ATOM 641 N N . GLU A 1 83 ? 9.305 2.317 -6.369 1.00 95.75 83 GLU A N 1
ATOM 642 C CA . GLU A 1 83 ? 10.606 1.718 -6.042 1.00 95.75 83 GLU A CA 1
ATOM 643 C C . GLU A 1 83 ? 10.785 0.373 -6.757 1.00 95.75 83 GLU A C 1
ATOM 645 O O . GLU A 1 83 ? 11.782 0.165 -7.439 1.00 95.75 83 GLU A O 1
ATOM 650 N N . GLY A 1 84 ? 9.774 -0.504 -6.723 1.00 95.56 84 GLY A N 1
ATOM 651 C CA . GLY A 1 84 ? 9.834 -1.785 -7.431 1.00 95.56 84 GLY A CA 1
ATOM 652 C C . GLY A 1 84 ? 9.930 -1.650 -8.958 1.00 95.56 84 GLY A C 1
ATOM 653 O O . GLY A 1 84 ? 10.580 -2.468 -9.613 1.00 95.56 84 GLY A O 1
ATOM 654 N N . ILE A 1 85 ? 9.300 -0.624 -9.543 1.00 95.25 85 ILE A N 1
ATOM 655 C CA . ILE A 1 85 ? 9.443 -0.314 -10.974 1.00 95.25 85 ILE A CA 1
ATOM 656 C C . ILE A 1 85 ? 10.854 0.204 -11.275 1.00 95.25 85 ILE A C 1
ATOM 658 O O . ILE A 1 85 ? 11.441 -0.226 -12.268 1.00 95.25 85 ILE A O 1
ATOM 662 N N . ASP A 1 86 ? 11.391 1.099 -10.447 1.00 96.00 86 ASP A N 1
ATOM 663 C CA . ASP A 1 86 ? 12.730 1.674 -10.618 1.00 96.00 86 ASP A CA 1
ATOM 664 C C . ASP A 1 86 ? 13.816 0.592 -10.527 1.00 96.00 86 ASP A C 1
ATOM 666 O O . ASP A 1 86 ? 14.636 0.458 -11.437 1.00 96.00 86 ASP A O 1
ATOM 670 N N . ASP A 1 87 ? 13.730 -0.279 -9.517 1.00 96.81 87 ASP A N 1
ATOM 671 C CA . ASP A 1 87 ? 14.616 -1.433 -9.342 1.00 96.81 87 ASP A CA 1
ATOM 672 C C . ASP A 1 87 ? 14.587 -2.362 -10.565 1.00 96.81 87 ASP A C 1
ATOM 674 O O . ASP A 1 87 ? 15.629 -2.783 -11.082 1.00 96.81 87 ASP A O 1
ATOM 678 N N . PHE A 1 88 ? 13.386 -2.671 -11.068 1.00 96.06 88 PHE A N 1
ATOM 679 C CA . PHE A 1 88 ? 13.223 -3.497 -12.263 1.00 96.06 88 PHE A CA 1
ATOM 680 C C . PHE A 1 88 ? 13.841 -2.840 -13.504 1.00 96.06 88 PHE A C 1
ATOM 682 O O . PHE A 1 88 ? 14.532 -3.512 -14.279 1.00 96.06 88 PHE A O 1
ATOM 689 N N . ILE A 1 89 ? 13.616 -1.537 -13.699 1.00 96.12 89 ILE A N 1
ATOM 690 C CA . ILE A 1 89 ? 14.196 -0.783 -14.814 1.00 96.12 89 ILE A CA 1
ATOM 691 C C . ILE A 1 89 ? 15.721 -0.814 -14.716 1.00 96.12 89 ILE A C 1
ATOM 693 O O . ILE A 1 89 ? 16.366 -1.206 -15.691 1.00 96.12 89 ILE A O 1
ATOM 697 N N . GLY A 1 90 ? 16.287 -0.496 -13.550 1.00 96.56 90 GLY A N 1
ATOM 698 C CA . GLY A 1 90 ? 17.728 -0.520 -13.305 1.00 96.56 90 GLY A CA 1
ATOM 699 C C . GLY A 1 90 ? 18.351 -1.875 -13.642 1.00 96.56 90 GLY A C 1
ATOM 700 O O . GLY A 1 90 ? 19.288 -1.946 -14.442 1.00 96.56 90 GLY A O 1
ATOM 701 N N . TRP A 1 91 ? 17.766 -2.964 -13.134 1.00 97.75 91 TRP A N 1
ATOM 702 C CA . TRP A 1 91 ? 18.196 -4.325 -13.466 1.00 97.75 91 TRP A CA 1
ATOM 703 C C . TRP A 1 91 ? 18.107 -4.615 -14.973 1.00 97.75 91 TRP A C 1
ATOM 705 O O . TRP A 1 91 ? 19.043 -5.155 -15.566 1.00 97.75 91 TRP A O 1
ATOM 715 N N . SER A 1 92 ? 16.998 -4.245 -15.621 1.00 97.38 92 SER A N 1
ATOM 716 C CA . SER A 1 92 ? 16.787 -4.533 -17.046 1.00 97.38 92 SER A CA 1
ATOM 717 C C . SER A 1 92 ? 17.762 -3.773 -17.952 1.00 97.38 92 SER A C 1
ATOM 719 O O . SER A 1 92 ? 18.218 -4.319 -18.962 1.00 97.38 92 SER A O 1
ATOM 721 N N . MET A 1 93 ? 18.130 -2.546 -17.568 1.00 96.38 93 MET A N 1
ATOM 722 C CA . MET A 1 93 ? 19.150 -1.739 -18.236 1.00 96.38 93 MET A CA 1
ATOM 723 C C . MET A 1 93 ? 20.534 -2.362 -18.075 1.00 96.38 93 MET A C 1
ATOM 725 O O . MET A 1 93 ? 21.237 -2.528 -19.070 1.00 96.38 93 MET A O 1
ATOM 729 N N . GLU A 1 94 ? 20.899 -2.775 -16.857 1.00 97.75 94 GLU A N 1
ATOM 730 C CA . GLU A 1 94 ? 22.173 -3.451 -16.578 1.00 97.75 94 GLU A CA 1
ATOM 731 C C . GLU A 1 94 ? 22.328 -4.737 -17.405 1.00 97.75 94 GLU A C 1
ATOM 733 O O . GLU A 1 94 ? 23.407 -5.033 -17.918 1.00 97.75 94 GLU A O 1
ATOM 738 N N . LYS A 1 95 ? 21.241 -5.500 -17.577 1.00 97.81 95 LYS A N 1
ATOM 739 C CA . LYS A 1 95 ? 21.242 -6.738 -18.371 1.00 97.81 95 LYS A CA 1
ATOM 740 C C . LYS A 1 95 ? 21.074 -6.522 -19.876 1.00 97.81 95 LYS A C 1
ATOM 742 O O . LYS A 1 95 ? 21.208 -7.486 -20.625 1.00 97.81 95 LYS A O 1
ATOM 747 N N . GLY A 1 96 ? 20.792 -5.301 -20.333 1.00 96.81 96 GLY A N 1
ATOM 748 C CA . GLY A 1 96 ? 20.537 -5.014 -21.747 1.00 96.81 96 GLY A CA 1
ATOM 749 C C . GLY A 1 96 ? 19.272 -5.690 -22.295 1.00 96.81 96 GLY A C 1
ATOM 750 O O . GLY A 1 96 ? 19.216 -6.012 -23.478 1.00 96.81 96 GLY A O 1
ATOM 751 N N . VAL A 1 97 ? 18.269 -5.928 -21.441 1.00 96.94 97 VAL A N 1
ATOM 752 C CA . VAL A 1 97 ? 17.022 -6.655 -21.771 1.00 96.94 97 VAL A CA 1
ATOM 753 C C . VAL A 1 97 ? 15.768 -5.783 -21.662 1.00 96.94 97 VAL A C 1
ATOM 755 O O . VAL A 1 97 ? 14.657 -6.298 -21.548 1.00 96.94 97 VAL A O 1
ATOM 758 N N . VAL A 1 98 ? 15.930 -4.459 -21.671 1.00 94.94 98 VAL A N 1
ATOM 759 C CA . VAL A 1 98 ? 14.809 -3.512 -21.594 1.00 94.94 98 VAL A CA 1
ATOM 760 C C . VAL A 1 98 ? 13.843 -3.751 -22.758 1.00 94.94 98 VAL A C 1
ATOM 762 O O . VAL A 1 98 ? 14.238 -3.649 -23.919 1.00 94.94 98 VAL A O 1
ATOM 765 N N . ASP A 1 99 ? 12.568 -4.018 -22.461 1.00 93.94 99 ASP A N 1
ATOM 766 C CA . ASP A 1 99 ? 11.517 -4.039 -23.484 1.00 93.94 99 ASP A CA 1
ATOM 767 C C . ASP A 1 99 ? 11.260 -2.600 -23.972 1.00 93.94 99 ASP A C 1
ATOM 769 O O . ASP A 1 99 ? 10.815 -1.760 -23.179 1.00 93.94 99 ASP A O 1
ATOM 773 N N . PRO A 1 100 ? 11.466 -2.283 -25.265 1.00 90.69 100 PRO A N 1
ATOM 774 C CA . PRO A 1 100 ? 11.224 -0.943 -25.799 1.00 90.69 100 PRO A CA 1
ATOM 775 C C . PRO A 1 100 ? 9.788 -0.435 -25.598 1.00 90.69 100 PRO A C 1
ATOM 777 O O . PRO A 1 100 ? 9.551 0.772 -25.613 1.00 90.69 100 PRO A O 1
ATOM 780 N N . ARG A 1 101 ? 8.815 -1.335 -25.406 1.00 94.50 101 ARG A N 1
ATOM 781 C CA . ARG A 1 101 ? 7.401 -0.991 -25.185 1.00 94.50 101 ARG A CA 1
ATOM 782 C C . ARG A 1 101 ? 7.125 -0.476 -23.772 1.00 94.50 101 ARG A C 1
ATOM 784 O O . ARG A 1 101 ? 6.079 0.136 -23.546 1.00 94.50 101 ARG A O 1
ATOM 791 N N . LEU A 1 102 ? 8.041 -0.703 -22.828 1.00 92.56 102 LEU A N 1
ATOM 792 C CA . LEU A 1 102 ? 7.870 -0.333 -21.424 1.00 92.56 102 LEU A CA 1
ATOM 793 C C . LEU A 1 102 ? 7.670 1.178 -21.246 1.00 92.56 102 LEU A C 1
ATOM 795 O O . LEU A 1 102 ? 6.774 1.597 -20.517 1.00 92.56 102 LEU A O 1
ATOM 799 N N . SER A 1 103 ? 8.444 1.999 -21.959 1.00 90.94 103 SER A N 1
ATOM 800 C CA . SER A 1 103 ? 8.374 3.466 -21.876 1.00 90.94 103 SER A CA 1
ATOM 801 C C . SER A 1 103 ? 7.013 4.017 -22.311 1.00 90.94 103 SER A C 1
ATOM 803 O O . SER A 1 103 ? 6.466 4.911 -21.661 1.00 90.94 103 SER A O 1
ATOM 805 N N . VAL A 1 104 ? 6.428 3.446 -23.367 1.00 94.25 104 VAL A N 1
ATOM 806 C CA . VAL A 1 104 ? 5.086 3.796 -23.851 1.00 94.25 104 VAL A CA 1
ATOM 807 C C . VAL A 1 104 ? 4.055 3.456 -22.781 1.00 94.25 104 VAL A C 1
ATOM 809 O O . VAL A 1 104 ? 3.249 4.305 -22.402 1.00 94.25 104 VAL A O 1
ATOM 812 N N . ARG A 1 105 ? 4.124 2.241 -22.225 1.00 94.62 105 ARG A N 1
ATOM 813 C CA . ARG A 1 105 ? 3.163 1.798 -21.212 1.00 94.62 105 ARG A CA 1
ATOM 814 C C . ARG A 1 105 ? 3.256 2.603 -19.915 1.00 94.62 105 ARG A C 1
ATOM 816 O O . ARG A 1 105 ? 2.220 2.948 -19.350 1.00 94.62 105 ARG A O 1
ATOM 823 N N . LEU A 1 106 ? 4.461 2.930 -19.451 1.00 93.81 106 LEU A N 1
ATOM 824 C CA . LEU A 1 106 ? 4.656 3.785 -18.276 1.00 93.81 106 LEU A CA 1
ATOM 825 C C . LEU A 1 106 ? 4.138 5.205 -18.525 1.00 93.81 106 LEU A C 1
ATOM 827 O O . LEU A 1 106 ? 3.472 5.771 -17.660 1.00 93.81 106 LEU A O 1
ATOM 831 N N . SER A 1 107 ? 4.350 5.748 -19.725 1.00 93.25 107 SER A N 1
ATOM 832 C CA . SER A 1 107 ? 3.837 7.070 -20.109 1.00 93.25 107 SER A CA 1
ATOM 833 C C . SER A 1 107 ? 2.304 7.126 -20.080 1.00 93.25 107 SER A C 1
ATOM 835 O O . SER A 1 107 ? 1.728 8.088 -19.570 1.00 93.25 107 SER A O 1
ATOM 837 N N . GLU A 1 108 ? 1.622 6.073 -20.546 1.00 93.94 108 GLU A 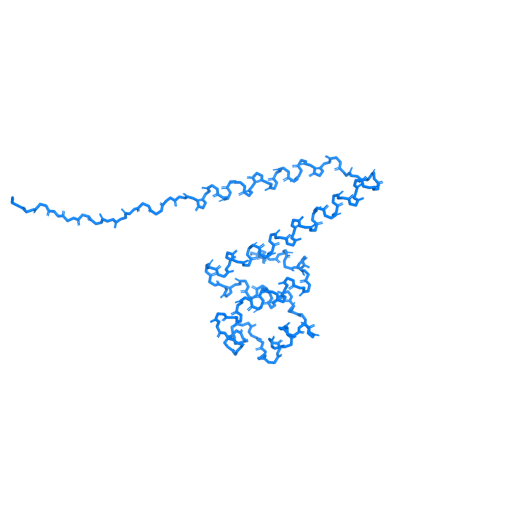N 1
ATOM 838 C CA . GLU A 1 108 ? 0.160 5.945 -20.427 1.00 93.94 108 GLU A CA 1
ATOM 839 C C . GLU A 1 108 ? -0.312 5.923 -18.965 1.00 93.94 108 GLU A C 1
ATOM 841 O O . GLU A 1 108 ? -1.346 6.507 -18.633 1.00 93.94 108 GLU A O 1
ATOM 846 N N . VAL A 1 109 ? 0.422 5.238 -18.082 1.00 93.12 109 VAL A N 1
ATOM 847 C CA . VAL A 1 109 ? 0.107 5.182 -16.646 1.00 93.12 109 VAL A CA 1
ATOM 848 C C . VAL A 1 109 ? 0.292 6.557 -16.001 1.00 93.12 109 VAL A C 1
ATOM 850 O O . VAL A 1 109 ? -0.610 7.020 -15.302 1.00 93.12 109 VAL A O 1
ATOM 853 N N . ILE A 1 110 ? 1.396 7.249 -16.290 1.00 92.38 110 ILE A N 1
ATOM 854 C CA . ILE A 1 110 ? 1.666 8.606 -15.791 1.00 92.38 110 ILE A CA 1
ATOM 855 C C . ILE A 1 110 ? 0.568 9.578 -16.237 1.00 92.38 110 ILE A C 1
ATOM 857 O O . ILE A 1 110 ? 0.061 10.346 -15.420 1.00 92.38 110 ILE A O 1
ATOM 861 N N . ALA A 1 111 ? 0.136 9.511 -17.500 1.00 92.44 111 ALA A N 1
ATOM 862 C CA . ALA A 1 111 ? -0.948 10.353 -18.003 1.00 92.44 111 ALA A CA 1
ATOM 863 C C . ALA A 1 111 ? -2.259 10.147 -17.219 1.00 92.44 111 ALA A C 1
ATOM 865 O O . ALA A 1 111 ? -2.937 11.119 -16.879 1.00 92.44 111 ALA A O 1
ATOM 866 N N . LYS A 1 112 ? -2.598 8.898 -16.864 1.00 90.31 112 LYS A N 1
ATOM 867 C CA . LYS A 1 112 ? -3.776 8.588 -16.032 1.00 90.31 112 LYS A CA 1
ATOM 868 C C . LYS A 1 112 ? -3.668 9.188 -14.631 1.00 90.31 112 LYS A C 1
ATOM 870 O O . LYS A 1 112 ? -4.639 9.771 -14.152 1.00 90.31 112 LYS A O 1
ATOM 875 N N . VAL A 1 113 ? -2.500 9.079 -13.995 1.00 88.12 113 VAL A N 1
ATOM 876 C CA . VAL A 1 113 ? -2.245 9.691 -12.679 1.00 88.12 113 VAL A CA 1
ATOM 877 C C . VAL A 1 113 ? -2.364 11.215 -12.763 1.00 88.12 113 VAL A C 1
ATOM 879 O O . VAL A 1 113 ? -3.023 11.826 -11.923 1.00 88.12 113 VAL A O 1
ATOM 882 N N . GLY A 1 114 ? -1.814 11.826 -13.816 1.00 85.38 114 GLY A N 1
ATOM 883 C CA . GLY A 1 114 ? -1.924 13.262 -14.072 1.00 85.38 114 GLY A CA 1
ATOM 884 C C . GLY A 1 114 ? -3.379 13.729 -14.156 1.00 85.38 114 GLY A C 1
ATOM 885 O O . GLY A 1 114 ? -3.779 14.632 -13.423 1.00 85.38 114 GLY A O 1
ATOM 886 N N . LEU A 1 115 ? -4.206 13.066 -14.969 1.00 85.94 115 LEU A N 1
ATOM 887 C CA . LEU A 1 115 ? -5.637 13.379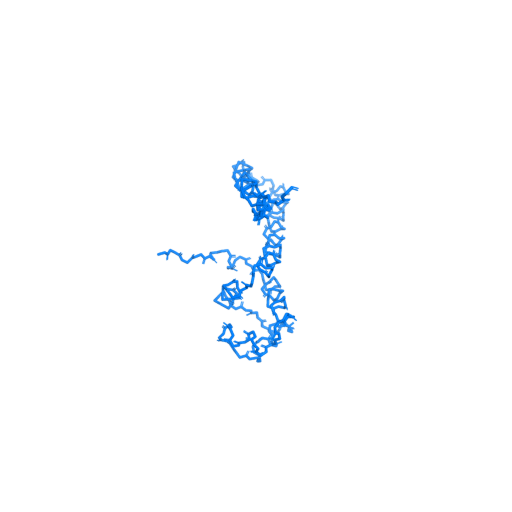 -15.097 1.00 85.94 115 LEU A CA 1
ATOM 888 C C . LEU A 1 115 ? -6.409 13.218 -13.777 1.00 85.94 115 LEU A C 1
ATOM 890 O O . LEU A 1 115 ? -7.246 14.064 -13.444 1.00 85.94 115 LEU A O 1
ATOM 894 N N . ALA A 1 116 ? -6.117 12.164 -13.010 1.00 81.50 116 ALA A N 1
ATOM 895 C CA . ALA A 1 116 ? -6.720 11.958 -11.695 1.00 81.50 116 ALA A CA 1
ATOM 896 C C 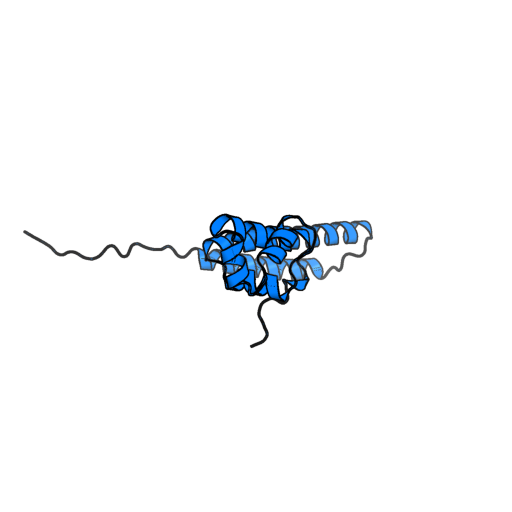. ALA A 1 116 ? -6.343 13.091 -10.726 1.00 81.50 116 ALA A C 1
ATOM 898 O O . ALA A 1 116 ? -7.214 13.663 -10.075 1.00 81.50 116 ALA A O 1
ATOM 899 N N . SER A 1 117 ? -5.067 13.486 -10.699 1.00 76.38 117 SER A N 1
ATOM 900 C CA . SER A 1 117 ? -4.577 14.556 -9.821 1.00 76.38 117 SER A CA 1
ATOM 901 C C . SER A 1 117 ? -5.190 15.928 -10.135 1.00 76.38 117 SER A C 1
ATOM 903 O O . SER A 1 117 ? -5.438 16.715 -9.224 1.00 76.38 117 SER A O 1
ATOM 905 N N . LEU A 1 118 ? -5.490 16.204 -11.409 1.00 73.25 118 LEU A N 1
ATOM 906 C CA . LEU A 1 118 ? -6.175 17.425 -11.842 1.00 73.25 118 LEU A CA 1
ATOM 907 C C . LEU A 1 118 ? -7.665 17.411 -11.479 1.00 73.25 118 LEU A C 1
ATOM 909 O O . LEU A 1 118 ? -8.218 18.445 -11.113 1.00 73.25 118 LEU A O 1
ATOM 913 N N . SER A 1 119 ? -8.309 16.244 -11.536 1.00 67.62 119 SER A N 1
ATOM 914 C CA . SER A 1 119 ? -9.728 16.092 -11.186 1.00 67.62 119 SER A CA 1
ATOM 915 C C . SER A 1 119 ? -9.979 16.269 -9.684 1.00 67.62 119 SER A C 1
ATOM 917 O O . SER A 1 119 ? -10.997 16.839 -9.297 1.00 67.62 119 SER A O 1
ATOM 919 N N . SER A 1 120 ? -9.024 15.865 -8.841 1.00 60.31 120 SER A N 1
ATOM 920 C CA . SER A 1 120 ? -9.081 16.044 -7.383 1.00 60.31 120 SER A CA 1
ATOM 921 C C . SER A 1 120 ? -8.819 17.485 -6.910 1.00 60.31 120 SER A C 1
ATOM 923 O O . SER A 1 120 ? -8.951 17.760 -5.723 1.00 60.31 120 SER A O 1
ATOM 925 N N . ARG A 1 121 ? -8.453 18.415 -7.809 1.00 55.69 121 ARG A N 1
ATOM 926 C CA . ARG A 1 121 ? -8.157 19.832 -7.503 1.00 55.69 121 ARG A CA 1
ATOM 927 C C . ARG A 1 121 ? -9.336 20.798 -7.699 1.00 55.69 121 ARG A C 1
ATOM 929 O O . ARG A 1 121 ? -9.110 22.007 -7.706 1.00 55.69 121 ARG A O 1
ATOM 936 N N . ARG A 1 122 ? -10.584 20.336 -7.869 1.00 41.34 122 ARG A N 1
ATOM 937 C CA . ARG A 1 122 ? -11.718 21.283 -7.900 1.00 41.34 122 ARG A CA 1
ATOM 938 C C . ARG A 1 122 ? -11.833 21.994 -6.543 1.00 41.34 122 ARG A C 1
ATOM 940 O O . ARG A 1 122 ? -11.890 21.298 -5.529 1.00 41.34 122 ARG A O 1
ATOM 947 N N . PRO A 1 123 ? -11.851 23.339 -6.501 1.00 45.44 123 PRO A N 1
ATOM 948 C CA . PRO A 1 123 ? -11.933 24.061 -5.245 1.00 45.44 123 PRO A CA 1
ATOM 949 C C . PRO A 1 123 ? -13.290 23.803 -4.595 1.00 45.44 123 PRO A C 1
ATOM 951 O O . PRO A 1 123 ? -14.326 23.833 -5.259 1.00 45.44 123 PRO A O 1
ATOM 954 N N . VAL A 1 124 ? -13.272 23.616 -3.279 1.00 45.28 124 VAL A N 1
ATOM 955 C CA . VAL A 1 124 ? -14.392 23.992 -2.419 1.00 45.28 124 VAL A CA 1
ATOM 956 C C . VAL A 1 124 ? -14.503 25.516 -2.529 1.00 45.28 124 VAL A C 1
ATOM 958 O O . VAL A 1 124 ? -13.889 26.247 -1.756 1.00 45.28 124 VAL A O 1
ATOM 961 N N . GLU A 1 125 ? -15.187 26.010 -3.563 1.00 40.16 125 GLU A N 1
ATOM 962 C CA . GLU A 1 125 ? -15.663 27.389 -3.560 1.00 40.16 125 GLU A CA 1
ATOM 963 C C . GLU A 1 125 ? -16.756 27.493 -2.500 1.00 40.16 125 GLU A C 1
ATOM 965 O O . GLU A 1 125 ? -17.664 26.669 -2.406 1.00 40.16 125 GLU A O 1
ATOM 970 N N . GLN A 1 126 ? -16.558 28.479 -1.638 1.00 38.59 126 GLN A N 1
ATOM 971 C CA . GLN A 1 126 ? -17.332 28.763 -0.450 1.00 38.59 126 GLN A CA 1
ATOM 972 C C . GLN A 1 126 ? -18.802 28.972 -0.809 1.00 38.59 126 GLN A C 1
ATOM 974 O O . GLN A 1 126 ? -19.171 29.991 -1.386 1.00 38.59 126 GLN A O 1
ATOM 979 N N . ASP A 1 127 ? -19.651 28.050 -0.370 1.00 41.56 127 ASP A N 1
ATOM 980 C CA . ASP A 1 127 ? -21.072 28.315 -0.188 1.00 41.56 127 ASP A CA 1
ATOM 981 C C . ASP A 1 127 ? -21.238 29.120 1.115 1.00 41.56 127 ASP A C 1
ATOM 983 O O . ASP A 1 127 ? -21.733 28.646 2.138 1.00 41.56 127 ASP A O 1
ATOM 987 N N . SER A 1 128 ? -20.723 30.353 1.125 1.00 42.00 128 SER A N 1
ATOM 988 C CA . SER A 1 128 ? -21.133 31.357 2.102 1.00 42.00 128 SER A CA 1
ATOM 989 C C . SER A 1 128 ? -22.404 32.006 1.578 1.00 42.00 128 SER A C 1
ATOM 991 O O . SER A 1 128 ? -22.371 33.025 0.893 1.00 42.00 128 SER A O 1
ATOM 993 N N . SER A 1 129 ? -23.505 31.318 1.880 1.00 43.56 129 SER A N 1
ATOM 994 C CA . SER A 1 129 ? -24.821 31.843 2.231 1.00 43.56 129 SER A CA 1
ATOM 995 C C . SER A 1 129 ? -25.055 33.313 1.898 1.00 43.56 129 SER A C 1
ATOM 997 O O . SER A 1 129 ? -24.508 34.220 2.526 1.00 43.56 129 SER A O 1
ATOM 999 N N . ALA A 1 130 ? -26.027 33.522 1.017 1.00 47.12 130 ALA A N 1
ATOM 1000 C CA . ALA A 1 130 ? -26.873 34.698 1.037 1.00 47.12 130 ALA A CA 1
ATOM 1001 C C . ALA A 1 130 ? -27.250 35.102 2.478 1.00 47.12 130 ALA A C 1
ATOM 1003 O O . ALA A 1 130 ? -27.679 34.269 3.279 1.00 47.12 130 ALA A O 1
ATOM 1004 N N . ALA A 1 131 ? -27.156 36.393 2.773 1.00 44.75 131 ALA A N 1
ATOM 1005 C CA . ALA A 1 131 ? -28.071 37.066 3.683 1.00 44.75 131 ALA A CA 1
ATOM 1006 C C . ALA A 1 131 ? -28.463 38.408 3.036 1.00 44.75 131 ALA A C 1
ATOM 1008 O O . ALA A 1 131 ? -27.606 39.047 2.418 1.00 44.75 131 ALA A O 1
ATOM 1009 N N . PRO A 1 132 ? -29.745 38.809 3.089 1.00 52.25 132 PRO A N 1
ATOM 1010 C CA . PRO A 1 132 ? -30.258 39.944 2.342 1.00 52.25 132 PRO A CA 1
ATOM 1011 C C . PRO A 1 132 ? -30.038 41.277 3.066 1.00 52.25 132 PRO A C 1
ATOM 1013 O O . PRO A 1 132 ? -29.818 41.329 4.273 1.00 52.25 132 PRO A O 1
ATOM 1016 N N . LEU A 1 133 ? -30.139 42.335 2.259 1.00 51.03 133 LEU A N 1
ATOM 1017 C CA . LEU A 1 133 ? -30.311 43.749 2.600 1.00 51.03 133 LEU A CA 1
ATOM 1018 C C . LEU A 1 133 ? -30.983 44.006 3.958 1.00 51.03 133 LEU A C 1
ATOM 1020 O O . LEU A 1 133 ? -32.072 43.492 4.204 1.00 51.03 133 LEU A O 1
ATOM 1024 N N . HIS A 1 134 ? -30.402 44.919 4.736 1.00 48.72 134 HIS A N 1
ATOM 1025 C CA . HIS A 1 134 ? -31.157 45.795 5.626 1.00 48.72 134 HIS A CA 1
ATOM 1026 C C . HIS A 1 134 ? -30.585 47.221 5.583 1.00 48.72 134 HIS A C 1
ATOM 1028 O O . HIS A 1 134 ? -29.394 47.409 5.827 1.00 48.72 134 HIS A O 1
ATOM 1034 N N . ASP A 1 135 ? -31.505 48.127 5.235 1.00 52.81 135 ASP A N 1
ATOM 1035 C CA . ASP A 1 135 ? -31.602 49.597 5.310 1.00 52.81 135 ASP A CA 1
ATOM 1036 C C . ASP A 1 135 ? -30.478 50.497 4.763 1.00 52.81 135 ASP A C 1
ATOM 1038 O O . ASP A 1 135 ? -29.410 50.641 5.398 1.00 52.81 135 ASP A O 1
#